Protein AF-A0A5K0W6D8-F1 (afdb_monomer_lite)

Secondary structure (DSSP, 8-state):
--TT----SEEEEEEE-TT-PPPTT-SS--SEEEEEEEPPSS-PPP--B-TTSSBP-SHHHHHHHHB---GGGGGGS--S-------------------SS-----GGGB-THHHHTTSHHHHHHHHHHHHHHHHHHHHHHHIIIIIGGG-

Sequence (151 aa):
KDPNEHIPCKRTFRVPNVDYVPEKGKKAAPKYRNIELHLLKAKIRTEMYTPSGWPSVSSDALKTFAGKISAELYDVMGDDYDFQSNNDKAGDVEQEAKSVAQVSEDESVYGSAFHAFGGGEEGKKACHAIAALCQMSSIDALISNFILPLQ

Radius of gyration: 21.56 Å; chains: 1; bounding box: 58×57×47 Å

Structure (mmCIF, N/CA/C/O backbone):
data_AF-A0A5K0W6D8-F1
#
_entry.id   AF-A0A5K0W6D8-F1
#
loop_
_atom_site.group_PDB
_atom_site.id
_atom_site.type_symbol
_atom_site.label_atom_id
_atom_site.label_alt_id
_atom_site.label_comp_id
_atom_site.label_asym_id
_atom_site.label_entity_id
_atom_site.label_seq_id
_atom_site.pdbx_PDB_ins_code
_atom_site.Cartn_x
_atom_site.Cartn_y
_atom_site.Cartn_z
_atom_site.occupancy
_atom_site.B_iso_or_equiv
_atom_site.auth_seq_id
_atom_site.auth_comp_id
_atom_site.auth_asym_id
_atom_site.auth_atom_id
_atom_site.pdbx_PDB_model_num
ATOM 1 N N . LYS A 1 1 ? 9.041 -22.121 4.854 1.00 60.19 1 LYS A N 1
ATOM 2 C CA . LYS A 1 1 ? 7.704 -21.492 4.770 1.00 60.19 1 LYS A CA 1
ATOM 3 C C . LYS A 1 1 ? 6.695 -22.591 4.494 1.00 60.19 1 LYS A C 1
ATOM 5 O O . LYS A 1 1 ? 6.987 -23.412 3.631 1.00 60.19 1 LYS A O 1
ATOM 10 N N . ASP A 1 2 ? 5.591 -22.645 5.235 1.00 70.19 2 ASP A N 1
ATOM 11 C CA . ASP A 1 2 ? 4.496 -23.562 4.917 1.00 70.19 2 ASP A CA 1
ATOM 12 C C . ASP A 1 2 ? 3.856 -23.097 3.594 1.00 70.19 2 ASP A C 1
ATOM 14 O O . ASP A 1 2 ? 3.456 -21.932 3.500 1.00 70.19 2 ASP A O 1
ATOM 18 N N . PRO A 1 3 ? 3.812 -23.933 2.542 1.00 70.94 3 PRO A N 1
ATOM 19 C CA . PRO A 1 3 ? 3.213 -23.562 1.261 1.00 70.94 3 PRO A CA 1
ATOM 20 C C . PRO A 1 3 ? 1.714 -23.235 1.356 1.00 70.94 3 PRO A C 1
ATOM 22 O O . PRO A 1 3 ? 1.182 -22.651 0.416 1.00 70.94 3 PRO A O 1
ATOM 25 N N . ASN A 1 4 ? 1.057 -23.565 2.472 1.00 73.44 4 ASN A N 1
ATOM 26 C CA . ASN A 1 4 ? -0.356 -23.273 2.715 1.00 73.44 4 ASN A CA 1
ATOM 27 C C . ASN A 1 4 ? -0.595 -21.933 3.435 1.00 73.44 4 ASN A C 1
ATOM 29 O O . ASN A 1 4 ? -1.745 -21.539 3.643 1.00 73.44 4 ASN A O 1
ATOM 33 N N . GLU A 1 5 ? 0.463 -21.225 3.846 1.00 79.31 5 GLU A N 1
ATOM 34 C CA . GLU A 1 5 ? 0.338 -19.956 4.562 1.00 79.31 5 GLU A CA 1
ATOM 35 C C . GLU A 1 5 ? 0.293 -18.771 3.579 1.00 79.31 5 GLU A C 1
ATOM 37 O O . GLU A 1 5 ? 1.270 -18.447 2.893 1.00 79.31 5 GLU A O 1
ATOM 42 N N . HIS A 1 6 ? -0.860 -18.098 3.520 1.00 75.94 6 HIS A N 1
ATOM 43 C CA . HIS A 1 6 ? -1.122 -16.977 2.614 1.00 75.94 6 HIS A CA 1
ATOM 44 C C . HIS A 1 6 ? -1.527 -15.709 3.373 1.00 75.94 6 HIS A C 1
ATOM 46 O O . HIS A 1 6 ? -2.098 -15.768 4.461 1.00 75.94 6 HIS A O 1
ATOM 52 N N . ILE A 1 7 ? -1.271 -14.542 2.770 1.00 77.94 7 ILE A N 1
ATOM 53 C CA . ILE A 1 7 ? -1.771 -13.265 3.295 1.00 77.94 7 ILE A CA 1
ATOM 54 C C . ILE A 1 7 ? -3.305 -13.277 3.184 1.00 77.94 7 ILE A C 1
ATOM 56 O O . ILE A 1 7 ? -3.820 -13.493 2.084 1.00 77.94 7 ILE A O 1
ATOM 60 N N . PRO A 1 8 ? -4.054 -13.047 4.278 1.00 84.88 8 PRO A N 1
ATOM 61 C CA . PRO A 1 8 ? -5.510 -13.047 4.225 1.00 84.88 8 PRO A CA 1
ATOM 62 C C . PRO A 1 8 ? -6.016 -11.900 3.343 1.00 84.88 8 PRO A C 1
ATOM 64 O O . PRO A 1 8 ? -5.531 -10.774 3.428 1.00 84.88 8 PRO A O 1
ATOM 67 N N . CYS A 1 9 ? -7.043 -12.160 2.529 1.00 85.00 9 CYS A N 1
ATOM 68 C CA . CYS A 1 9 ? -7.606 -11.160 1.612 1.00 85.00 9 CYS A CA 1
ATOM 69 C C . CYS A 1 9 ? -8.319 -9.999 2.321 1.00 85.00 9 CYS A C 1
ATOM 71 O O . CYS A 1 9 ? -8.648 -8.995 1.692 1.00 85.00 9 CYS A O 1
ATOM 73 N N . LYS A 1 10 ? -8.606 -10.149 3.614 1.00 92.12 10 LYS A N 1
ATOM 74 C CA . LYS A 1 10 ? -9.200 -9.116 4.450 1.00 92.12 10 LYS A CA 1
ATOM 75 C C . LYS A 1 10 ? -8.823 -9.306 5.908 1.00 92.12 10 LYS A C 1
ATOM 77 O O . LYS A 1 10 ? -8.647 -10.438 6.363 1.00 92.12 10 LYS A O 1
ATOM 82 N N . ARG A 1 11 ? -8.737 -8.205 6.649 1.00 92.25 11 ARG A N 1
ATOM 83 C CA . ARG A 1 11 ? -8.478 -8.225 8.089 1.00 92.25 11 ARG A CA 1
ATOM 84 C C . ARG A 1 11 ? -9.221 -7.098 8.790 1.00 92.25 11 ARG A C 1
ATOM 86 O O . ARG A 1 11 ? -9.163 -5.948 8.365 1.00 92.25 11 ARG A O 1
ATOM 93 N N . THR A 1 12 ? -9.901 -7.440 9.878 1.00 94.81 12 THR A N 1
ATOM 94 C CA . THR A 1 12 ? -10.632 -6.482 10.711 1.00 94.81 12 THR A CA 1
ATOM 95 C C . THR A 1 12 ? -9.759 -6.010 11.867 1.00 94.81 12 THR A C 1
ATOM 97 O O . THR A 1 12 ? -9.117 -6.818 12.539 1.00 94.81 12 THR A O 1
ATOM 100 N N . PHE A 1 13 ? -9.771 -4.706 12.122 1.00 94.06 13 PHE A N 1
ATOM 101 C CA . PHE A 1 13 ? -9.061 -4.065 13.222 1.00 94.06 13 PHE A CA 1
ATOM 102 C C . PHE A 1 13 ? -10.033 -3.246 14.058 1.00 94.06 13 PHE A C 1
ATOM 104 O O . PHE A 1 13 ? -10.877 -2.530 13.523 1.00 94.06 13 PHE A O 1
ATOM 111 N N . ARG A 1 14 ? -9.888 -3.323 15.380 1.00 95.12 14 ARG A N 1
ATOM 112 C CA . ARG A 1 14 ? -10.631 -2.484 16.318 1.00 95.12 14 ARG A CA 1
ATOM 113 C C . ARG A 1 14 ? -9.815 -1.225 16.595 1.00 95.12 14 ARG A C 1
ATOM 115 O O . ARG A 1 14 ? -8.753 -1.313 17.203 1.00 95.12 14 ARG A O 1
ATOM 122 N N . VAL A 1 15 ? -10.316 -0.071 16.168 1.00 95.06 15 VAL A N 1
ATOM 123 C CA . VAL A 1 15 ? -9.631 1.227 16.284 1.00 95.06 15 VAL A CA 1
ATOM 124 C C . VAL A 1 15 ? -10.457 2.222 17.106 1.00 95.06 15 VAL A C 1
ATOM 126 O O . VAL A 1 15 ? -11.685 2.090 17.167 1.00 95.06 15 VAL A O 1
ATOM 129 N N . PRO A 1 16 ? -9.829 3.207 17.774 1.00 95.81 16 PRO A N 1
ATOM 130 C CA . PRO A 1 16 ? -10.553 4.302 18.415 1.00 95.81 16 PRO A CA 1
ATOM 131 C C . PRO A 1 16 ? -11.434 5.056 17.413 1.00 95.81 16 PRO A C 1
ATOM 133 O O . PRO A 1 16 ? -11.037 5.292 16.273 1.00 95.81 16 PRO A O 1
ATOM 136 N N . ASN A 1 17 ? -12.635 5.438 17.836 1.00 93.75 17 ASN A N 1
ATOM 137 C CA . ASN A 1 17 ? -13.563 6.205 17.010 1.00 93.75 17 ASN A CA 1
ATOM 138 C C . ASN A 1 17 ? -13.371 7.708 17.245 1.00 93.75 17 ASN A C 1
ATOM 140 O O . ASN A 1 17 ? -14.185 8.350 17.905 1.00 93.75 17 ASN A O 1
ATOM 144 N N . VAL A 1 18 ? -12.260 8.247 16.744 1.00 92.44 18 VAL A N 1
ATOM 145 C CA . VAL A 1 18 ? -11.905 9.669 16.899 1.00 92.44 18 VAL A CA 1
ATOM 146 C C . VAL A 1 18 ? -12.873 10.605 16.168 1.00 92.44 18 VAL A C 1
ATOM 148 O O . VAL A 1 18 ? -13.137 11.701 16.646 1.00 92.44 18 VAL A O 1
ATOM 151 N N . ASP A 1 19 ? -13.472 10.131 15.074 1.00 88.00 19 ASP A N 1
ATOM 152 C CA . ASP A 1 19 ? -14.403 10.903 14.241 1.00 88.00 19 ASP A CA 1
ATOM 153 C C . ASP A 1 19 ? -15.864 10.811 14.722 1.00 88.00 19 ASP A C 1
ATOM 155 O O . ASP A 1 19 ? -16.770 11.285 14.041 1.00 88.00 19 ASP A O 1
ATOM 159 N N . TYR A 1 20 ? -16.119 10.136 15.851 1.00 88.69 20 TYR A N 1
ATOM 160 C CA . TYR A 1 20 ? -17.459 9.924 16.413 1.00 88.69 20 TYR A CA 1
ATOM 161 C C . TYR A 1 20 ? -18.489 9.413 15.388 1.00 88.69 20 TYR A C 1
A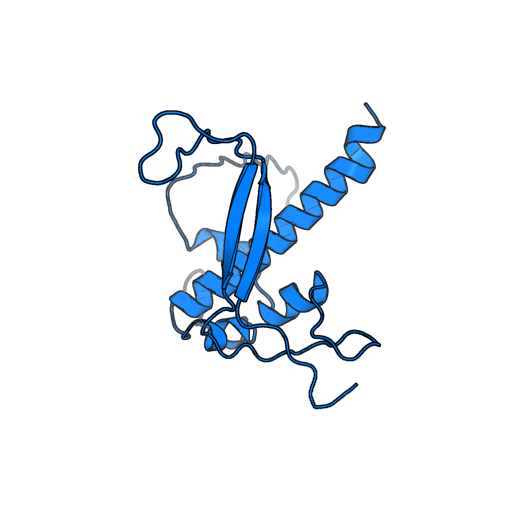TOM 163 O O . TYR A 1 20 ? -19.647 9.831 15.384 1.00 88.69 20 TYR A O 1
ATOM 171 N N . VAL A 1 21 ? -18.093 8.466 14.531 1.00 86.31 21 VAL A N 1
ATOM 172 C CA . VAL A 1 21 ? -19.001 7.893 13.526 1.00 86.31 21 VAL A CA 1
ATOM 173 C C . VAL A 1 21 ? -20.023 6.979 14.215 1.00 86.31 21 VAL A C 1
ATOM 175 O O . VAL A 1 21 ? -19.613 6.022 14.884 1.00 86.31 21 VAL A O 1
ATOM 178 N N . PRO A 1 22 ? -21.337 7.233 14.076 1.00 87.44 22 PRO A N 1
ATOM 179 C CA . PRO A 1 22 ? -22.367 6.352 14.605 1.00 87.44 22 PRO A CA 1
ATOM 180 C C . PRO A 1 22 ? -22.505 5.087 13.752 1.00 87.44 22 PRO A C 1
ATOM 182 O O . PRO A 1 22 ? -22.434 5.121 12.525 1.00 87.44 22 PRO A O 1
ATOM 185 N N . GLU A 1 23 ? -22.744 3.948 14.402 1.00 83.94 23 GLU A N 1
ATOM 186 C CA . GLU A 1 23 ? -23.089 2.716 13.689 1.00 83.94 23 GLU A CA 1
ATOM 187 C C . GLU A 1 23 ? -24.474 2.845 13.047 1.00 83.94 23 GLU A C 1
ATOM 189 O O . GLU A 1 23 ? -25.368 3.500 13.591 1.00 83.94 23 GLU A O 1
ATOM 194 N N . LYS A 1 24 ? -24.673 2.193 11.895 1.00 81.38 24 LYS A N 1
ATOM 195 C CA . LYS A 1 24 ? -25.928 2.250 11.136 1.00 81.38 24 LYS A CA 1
ATOM 196 C C . LYS A 1 24 ? -27.109 1.856 12.037 1.00 81.38 24 LYS A C 1
ATOM 198 O O . LYS A 1 24 ? -27.242 0.698 12.420 1.00 81.38 24 LYS A O 1
ATOM 203 N N . GLY A 1 25 ? -27.949 2.836 12.378 1.00 81.81 25 GLY A N 1
ATOM 204 C CA . GLY A 1 25 ? -29.120 2.666 13.247 1.00 81.81 25 GLY A CA 1
ATOM 2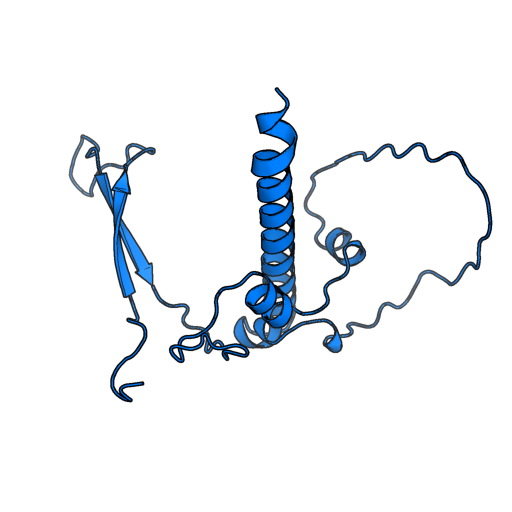05 C C . GLY A 1 25 ? -28.952 3.112 14.707 1.00 81.81 25 GLY A C 1
ATOM 206 O O . GLY A 1 25 ? -29.920 3.036 15.461 1.00 81.81 25 GLY A O 1
ATOM 207 N N . LYS A 1 26 ? -27.782 3.612 15.127 1.00 83.25 26 LYS A N 1
ATOM 208 C CA . LYS A 1 26 ? -27.557 4.153 16.481 1.00 83.25 26 LYS A CA 1
ATOM 209 C C . LYS A 1 26 ? -27.389 5.673 16.454 1.00 83.25 26 LYS A C 1
ATOM 211 O O . LYS A 1 26 ? -26.759 6.218 15.559 1.00 83.25 26 LYS A O 1
ATOM 216 N N . LYS A 1 27 ? -27.937 6.361 17.465 1.00 81.25 27 LYS A N 1
ATOM 217 C CA . LYS A 1 27 ? -27.816 7.826 17.627 1.00 81.25 27 LYS A CA 1
ATOM 218 C C . LYS A 1 27 ? -26.490 8.268 18.256 1.00 81.25 27 LYS A C 1
ATOM 220 O O . LYS A 1 27 ? -26.108 9.418 18.100 1.00 81.25 27 LYS A O 1
ATOM 225 N N . ALA A 1 28 ? -25.818 7.375 18.981 1.00 85.25 28 ALA A N 1
ATOM 226 C CA . ALA A 1 28 ? -24.564 7.658 19.670 1.00 85.25 28 ALA A CA 1
ATOM 227 C C . ALA A 1 28 ? -23.417 6.846 19.062 1.00 85.25 28 ALA A C 1
ATOM 229 O O . ALA A 1 28 ? -23.579 5.663 18.744 1.00 85.25 28 ALA A O 1
ATOM 230 N N . ALA A 1 29 ? -22.260 7.489 18.931 1.00 87.31 29 ALA A N 1
ATOM 231 C CA . ALA A 1 29 ? -21.051 6.872 18.418 1.00 87.31 29 ALA A CA 1
ATOM 232 C C . ALA A 1 29 ? -20.351 6.036 19.504 1.00 87.31 29 ALA A C 1
ATOM 234 O O . ALA A 1 29 ? -20.153 6.523 20.620 1.00 87.31 29 ALA A O 1
ATOM 235 N N . PRO A 1 30 ? -19.960 4.781 19.217 1.00 90.00 30 PRO A N 1
ATOM 236 C CA . PRO A 1 30 ? -19.187 3.983 20.162 1.00 90.00 30 PRO A CA 1
ATOM 237 C C . PRO A 1 30 ? -17.763 4.534 20.303 1.00 90.00 30 PRO A C 1
ATOM 239 O O . PRO A 1 30 ? -17.230 5.119 19.366 1.00 90.00 30 PRO A O 1
ATOM 242 N N . LYS A 1 31 ? -17.106 4.273 21.443 1.00 92.69 31 LYS A N 1
ATOM 243 C CA . LYS A 1 31 ? -15.697 4.657 21.686 1.00 92.69 31 LYS A CA 1
ATOM 244 C C . LYS A 1 31 ? -14.713 4.012 20.696 1.00 92.69 31 LYS A C 1
ATOM 246 O O . LYS A 1 31 ? -13.659 4.573 20.414 1.00 92.69 31 LYS A O 1
ATOM 251 N N . TYR A 1 32 ? -15.044 2.828 20.186 1.00 92.69 32 TYR A N 1
ATOM 252 C CA . TYR A 1 32 ? -14.243 2.087 19.213 1.00 92.69 32 TYR A CA 1
ATOM 253 C C . TYR A 1 32 ? -15.106 1.700 18.022 1.00 92.69 32 TYR A C 1
ATOM 255 O O . TYR A 1 32 ? -16.286 1.401 18.200 1.00 92.69 32 TYR A O 1
ATOM 263 N N . ARG A 1 33 ? -14.493 1.635 16.843 1.00 92.88 33 ARG A N 1
ATOM 264 C CA . ARG A 1 33 ? -15.102 1.104 15.623 1.00 92.88 33 ARG A CA 1
ATOM 265 C C . ARG A 1 33 ? -14.230 0.008 15.027 1.00 92.88 33 ARG A C 1
ATOM 267 O O . ARG A 1 33 ? -13.018 -0.017 15.240 1.00 92.88 33 ARG A O 1
ATOM 274 N N . ASN A 1 34 ? -14.850 -0.888 14.273 1.00 93.69 34 ASN A N 1
ATOM 275 C CA . ASN A 1 34 ? -14.119 -1.855 13.468 1.00 93.69 34 ASN A CA 1
ATOM 276 C C . ASN A 1 34 ? -13.865 -1.260 12.081 1.00 93.69 34 ASN A C 1
ATOM 278 O O . ASN A 1 34 ? -14.792 -0.750 11.457 1.00 93.69 34 ASN A O 1
ATOM 282 N N . ILE A 1 35 ? -12.625 -1.342 11.609 1.00 93.06 35 ILE A N 1
ATOM 283 C CA . ILE A 1 35 ? -12.259 -1.075 10.216 1.00 93.06 35 ILE A CA 1
ATOM 284 C C . ILE A 1 35 ? -11.838 -2.387 9.560 1.00 93.06 35 ILE A C 1
ATOM 286 O O . ILE A 1 35 ? -11.220 -3.237 10.202 1.00 93.06 35 ILE A O 1
ATOM 290 N N . GLU A 1 36 ? -12.186 -2.569 8.293 1.00 93.69 36 GLU A N 1
ATOM 291 C CA . GLU A 1 36 ? -11.813 -3.743 7.509 1.00 93.69 36 GLU A CA 1
ATOM 292 C C . GLU A 1 36 ? -10.852 -3.303 6.412 1.00 93.69 36 GLU A C 1
ATOM 294 O O . GLU A 1 36 ? -11.188 -2.473 5.569 1.00 93.69 36 GLU A O 1
ATOM 299 N N . LEU A 1 37 ? -9.631 -3.830 6.456 1.00 91.75 37 LEU A N 1
ATOM 300 C CA . LEU A 1 37 ? -8.661 -3.630 5.391 1.00 91.75 37 LEU A CA 1
ATOM 301 C C . LEU A 1 37 ? -8.790 -4.793 4.419 1.00 91.75 37 LEU A C 1
ATOM 303 O O . LEU A 1 37 ? -8.679 -5.954 4.818 1.00 91.75 37 LEU A O 1
ATOM 307 N N . HIS A 1 38 ? -9.018 -4.471 3.152 1.00 91.12 38 HIS A N 1
ATOM 308 C CA . HIS A 1 38 ? -9.055 -5.438 2.065 1.00 91.12 38 HIS A CA 1
ATOM 309 C C . HIS A 1 38 ? -7.715 -5.443 1.338 1.00 91.12 38 HIS A C 1
ATOM 311 O O . HIS A 1 38 ? -7.104 -4.394 1.132 1.00 91.12 38 HIS A O 1
ATOM 317 N N . LEU A 1 39 ? -7.274 -6.629 0.929 1.00 85.00 39 LEU A N 1
ATOM 318 C CA . LEU A 1 39 ? -6.131 -6.760 0.042 1.00 85.00 39 LEU A CA 1
ATOM 319 C C . LEU A 1 39 ? -6.431 -6.027 -1.270 1.00 85.00 39 LEU A C 1
ATOM 321 O O . LEU A 1 39 ? -7.547 -6.096 -1.797 1.00 85.00 39 LEU A O 1
ATOM 325 N N . LEU A 1 40 ? -5.422 -5.340 -1.802 1.00 82.81 40 LEU A N 1
ATOM 326 C CA . LEU A 1 40 ? -5.517 -4.709 -3.110 1.00 82.81 40 LEU A CA 1
ATOM 327 C C . LEU A 1 40 ? -5.870 -5.775 -4.153 1.00 82.81 40 LEU A C 1
ATOM 329 O O . LEU A 1 40 ? -5.281 -6.853 -4.185 1.00 82.81 40 LEU A O 1
ATOM 333 N N . LYS A 1 41 ? -6.834 -5.470 -5.028 1.00 73.56 41 LYS A N 1
ATOM 334 C CA . LYS A 1 41 ? -7.201 -6.367 -6.140 1.00 73.56 41 LYS A CA 1
ATOM 335 C C . LYS A 1 41 ? -6.092 -6.473 -7.198 1.00 73.56 41 LYS A C 1
ATOM 337 O O . LYS A 1 41 ? -6.164 -7.327 -8.076 1.00 73.56 41 LYS A O 1
ATOM 342 N N . ALA A 1 42 ? -5.085 -5.605 -7.114 1.00 74.62 42 ALA A N 1
ATOM 343 C CA . ALA A 1 42 ? -3.903 -5.612 -7.955 1.00 74.62 42 ALA A CA 1
ATOM 344 C C . ALA A 1 42 ? -3.010 -6.826 -7.659 1.00 74.62 42 ALA A C 1
ATOM 346 O O . ALA A 1 42 ? -2.718 -7.145 -6.504 1.00 74.62 42 ALA A O 1
ATOM 347 N N . LYS A 1 43 ? -2.514 -7.478 -8.716 1.00 79.06 43 LYS A N 1
ATOM 348 C CA . LYS A 1 43 ? -1.454 -8.486 -8.596 1.00 79.06 43 LYS A CA 1
ATOM 349 C C . LYS A 1 43 ? -0.120 -7.770 -8.400 1.00 79.06 43 LYS A C 1
ATOM 351 O O . LYS A 1 43 ? 0.562 -7.446 -9.365 1.00 79.06 43 LYS A O 1
ATOM 356 N N . ILE A 1 44 ? 0.234 -7.518 -7.145 1.00 85.56 44 ILE A N 1
ATOM 357 C CA . ILE A 1 44 ? 1.504 -6.883 -6.788 1.00 85.56 44 ILE A CA 1
ATOM 358 C C . ILE A 1 44 ? 2.591 -7.955 -6.735 1.00 85.56 44 ILE A C 1
ATOM 360 O O . ILE A 1 44 ? 2.511 -8.898 -5.943 1.00 85.56 44 ILE A O 1
ATOM 364 N N . ARG A 1 45 ? 3.611 -7.822 -7.587 1.00 83.44 45 ARG A N 1
ATOM 365 C CA . ARG A 1 45 ? 4.792 -8.684 -7.535 1.00 83.44 45 ARG A CA 1
ATOM 366 C C . ARG A 1 45 ? 5.679 -8.235 -6.380 1.00 83.44 45 ARG A C 1
ATOM 368 O O . ARG A 1 45 ? 5.999 -7.062 -6.251 1.00 83.44 45 ARG A O 1
ATOM 375 N N . THR A 1 46 ? 6.087 -9.181 -5.547 1.00 86.56 46 THR A N 1
ATOM 376 C CA . THR A 1 46 ? 7.051 -8.926 -4.478 1.00 86.56 46 THR A CA 1
ATOM 377 C C . THR A 1 46 ? 8.472 -9.031 -5.021 1.00 86.56 46 THR A C 1
ATOM 379 O O . THR A 1 46 ? 8.830 -10.046 -5.616 1.00 86.56 46 THR A O 1
ATOM 382 N N . GLU A 1 47 ? 9.280 -8.002 -4.789 1.00 86.69 47 GLU A N 1
ATOM 383 C CA . GLU A 1 47 ? 10.684 -7.959 -5.222 1.00 86.69 47 GLU A CA 1
ATOM 384 C C . GLU A 1 47 ? 11.655 -8.339 -4.103 1.00 86.69 47 GLU A C 1
ATOM 386 O O . GLU A 1 47 ? 12.697 -8.937 -4.358 1.00 86.69 47 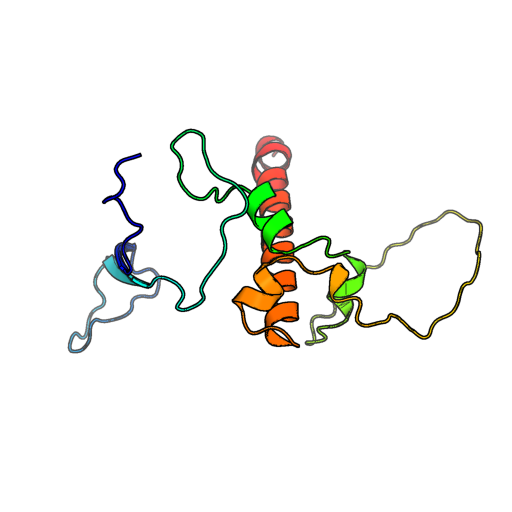GLU A O 1
ATOM 391 N N . MET A 1 48 ? 11.294 -8.039 -2.855 1.00 91.69 48 MET A N 1
ATOM 392 C CA . MET A 1 48 ? 12.118 -8.320 -1.686 1.00 91.69 48 MET A CA 1
ATOM 393 C C . MET A 1 48 ? 11.344 -9.105 -0.639 1.00 91.69 48 MET A C 1
ATOM 395 O O . MET A 1 48 ? 10.174 -8.830 -0.368 1.00 91.69 48 MET A O 1
ATOM 399 N N . TYR A 1 49 ? 12.023 -10.069 -0.025 1.00 91.69 49 TYR A N 1
ATOM 400 C CA . TYR A 1 49 ? 11.470 -10.929 1.011 1.00 91.69 49 TYR A CA 1
ATOM 401 C C . TYR A 1 49 ? 12.266 -10.776 2.304 1.00 91.69 49 TYR A C 1
ATOM 403 O O . TYR A 1 49 ? 13.478 -10.574 2.289 1.00 91.69 49 TYR A O 1
ATOM 411 N N . THR A 1 50 ? 11.579 -10.891 3.433 1.00 92.12 50 THR A N 1
ATOM 412 C CA . THR A 1 50 ? 12.209 -11.006 4.749 1.00 92.12 50 THR A CA 1
ATOM 413 C C . THR A 1 50 ? 12.901 -12.372 4.897 1.00 92.12 50 THR A C 1
ATOM 415 O O . THR A 1 50 ? 12.567 -13.305 4.161 1.00 92.12 50 THR A O 1
ATOM 418 N N . PRO A 1 51 ? 13.794 -12.569 5.891 1.00 90.25 51 PRO A N 1
ATOM 419 C CA . PRO A 1 51 ? 14.391 -13.884 6.173 1.00 90.25 51 PRO A CA 1
ATOM 420 C C . PRO A 1 51 ? 13.363 -14.999 6.432 1.00 90.25 51 PRO A C 1
ATOM 422 O O . PRO A 1 51 ? 13.619 -16.167 6.161 1.00 90.25 51 PRO A O 1
ATOM 425 N N . SER A 1 52 ? 12.171 -14.640 6.920 1.00 87.62 52 SER A N 1
ATOM 426 C CA . SER A 1 52 ? 11.042 -15.559 7.111 1.00 87.62 52 SER A CA 1
ATOM 427 C C . SER A 1 52 ? 10.279 -15.897 5.818 1.00 87.62 52 SER A C 1
ATOM 429 O O . SER A 1 52 ? 9.373 -16.731 5.841 1.00 87.62 52 SER A O 1
ATOM 431 N N . GLY A 1 53 ? 10.633 -15.289 4.681 1.00 86.50 53 GLY A N 1
ATOM 432 C CA . GLY A 1 53 ? 10.018 -15.535 3.373 1.00 86.50 53 GLY A CA 1
ATOM 433 C C . GLY A 1 53 ? 8.693 -14.798 3.144 1.00 86.50 53 GLY A C 1
ATOM 434 O O . GLY A 1 53 ? 7.898 -15.198 2.282 1.00 86.50 53 GLY A O 1
ATOM 435 N N . TRP A 1 54 ? 8.420 -13.744 3.915 1.00 87.25 54 TRP A N 1
ATOM 436 C CA . TRP A 1 54 ? 7.278 -12.854 3.695 1.00 87.25 54 TRP A CA 1
ATOM 437 C C . TRP A 1 54 ? 7.673 -11.667 2.820 1.00 87.25 54 TRP A C 1
ATOM 439 O O . TRP A 1 54 ? 8.831 -11.256 2.869 1.00 87.25 54 TRP A O 1
ATOM 449 N N . PRO A 1 55 ? 6.749 -11.104 2.022 1.00 89.06 55 PRO A N 1
ATOM 450 C CA . PRO A 1 55 ? 7.008 -9.861 1.313 1.00 89.06 55 PRO A CA 1
ATOM 451 C C . PRO A 1 55 ? 7.496 -8.771 2.261 1.00 89.06 55 PRO A C 1
ATOM 453 O O . PRO A 1 55 ? 6.861 -8.499 3.281 1.00 89.06 55 PRO A O 1
ATOM 456 N N . SER A 1 56 ? 8.638 -8.176 1.934 1.00 91.69 56 SER A N 1
ATOM 457 C CA . SER A 1 56 ? 9.181 -7.065 2.703 1.00 91.69 56 SER A CA 1
ATOM 458 C C . SER A 1 56 ? 8.352 -5.807 2.462 1.00 91.69 56 SER A C 1
ATOM 460 O O . SER A 1 56 ? 7.965 -5.512 1.333 1.00 91.69 56 SER A O 1
ATOM 462 N N . VAL A 1 57 ? 8.128 -5.049 3.533 1.00 90.00 57 VAL A N 1
ATOM 463 C CA . VAL A 1 57 ? 7.485 -3.724 3.522 1.00 90.00 57 VAL A CA 1
ATOM 464 C C . VAL A 1 57 ? 8.447 -2.634 4.009 1.00 90.00 57 VAL A C 1
ATOM 466 O O . VAL A 1 57 ? 8.023 -1.596 4.510 1.00 90.00 57 VAL A O 1
ATOM 469 N N . SER A 1 58 ? 9.760 -2.882 3.919 1.00 91.44 58 SER A N 1
ATOM 470 C CA . SER A 1 58 ? 10.782 -1.896 4.282 1.00 91.44 58 SER A CA 1
ATOM 471 C C . SER A 1 58 ? 10.749 -0.678 3.353 1.00 91.44 58 SER A C 1
ATOM 473 O O . SER A 1 58 ? 10.275 -0.763 2.220 1.00 91.44 58 SER A O 1
ATOM 475 N N . SER A 1 59 ? 11.307 0.451 3.809 1.00 89.25 59 SER A N 1
ATOM 476 C CA . SER A 1 59 ? 11.444 1.658 2.974 1.00 89.25 59 SER A CA 1
ATOM 477 C C . SER A 1 59 ? 12.137 1.342 1.645 1.00 89.25 59 SER A C 1
ATOM 479 O O . SER A 1 59 ? 11.673 1.765 0.592 1.00 89.25 59 SER A O 1
ATOM 481 N N . ASP A 1 60 ? 13.175 0.504 1.666 1.00 90.81 60 ASP A N 1
ATOM 482 C CA . ASP A 1 60 ? 13.877 0.086 0.450 1.00 90.81 60 ASP A CA 1
ATOM 483 C C . ASP A 1 60 ? 13.002 -0.779 -0.469 1.00 90.81 60 ASP A C 1
ATOM 485 O O . ASP A 1 60 ? 13.083 -0.651 -1.690 1.00 90.81 60 ASP A O 1
ATOM 489 N N . ALA A 1 61 ? 12.123 -1.621 0.090 1.00 93.38 61 ALA A N 1
ATOM 490 C CA . ALA A 1 61 ? 11.159 -2.401 -0.694 1.00 93.38 61 ALA A CA 1
ATOM 491 C C . ALA A 1 61 ? 10.162 -1.498 -1.405 1.00 93.38 61 ALA A C 1
ATOM 493 O O . ALA A 1 61 ? 9.917 -1.680 -2.594 1.00 93.38 61 ALA A O 1
ATOM 494 N N . LEU A 1 62 ? 9.651 -0.488 -0.705 1.00 92.19 62 LEU A N 1
ATOM 495 C CA . LEU A 1 62 ? 8.716 0.476 -1.273 1.00 92.19 62 LEU A CA 1
ATOM 496 C C . LEU A 1 62 ? 9.382 1.388 -2.313 1.00 92.19 62 LEU A C 1
ATOM 498 O O . LEU A 1 62 ? 8.793 1.627 -3.363 1.00 92.19 62 LEU A O 1
ATOM 502 N N . LYS A 1 63 ? 10.622 1.835 -2.078 1.00 91.31 63 LYS A N 1
ATOM 503 C CA . LYS A 1 63 ? 11.401 2.617 -3.055 1.00 91.31 63 LYS A CA 1
ATOM 504 C C . LYS A 1 63 ? 11.684 1.820 -4.325 1.00 91.31 63 LYS A C 1
ATOM 506 O O . LYS A 1 63 ? 11.505 2.343 -5.419 1.00 91.31 63 LYS A O 1
ATOM 511 N N . THR A 1 64 ? 12.080 0.554 -4.193 1.00 92.56 64 THR A N 1
ATOM 512 C CA . THR A 1 64 ? 12.323 -0.314 -5.361 1.00 92.56 64 THR A CA 1
ATOM 513 C C . THR A 1 64 ? 11.021 -0.557 -6.130 1.00 92.56 64 THR A C 1
ATOM 515 O O . THR A 1 64 ? 10.988 -0.404 -7.348 1.00 92.56 64 THR A O 1
ATOM 518 N N . PHE A 1 65 ? 9.922 -0.797 -5.406 1.00 92.56 65 PHE A N 1
ATOM 519 C CA . PHE A 1 65 ? 8.589 -0.957 -5.984 1.00 92.56 65 PHE A CA 1
ATOM 520 C C . PHE A 1 65 ? 8.117 0.292 -6.752 1.00 92.56 65 PHE A C 1
ATOM 522 O O . PHE A 1 65 ? 7.525 0.162 -7.824 1.00 92.56 65 PHE A O 1
ATOM 529 N N . ALA A 1 66 ? 8.400 1.495 -6.242 1.00 92.06 66 ALA A N 1
ATOM 530 C CA . ALA A 1 66 ? 8.050 2.766 -6.881 1.00 92.06 66 ALA A CA 1
ATOM 531 C C . ALA A 1 66 ? 8.946 3.118 -8.081 1.00 92.06 66 ALA A C 1
ATOM 533 O O . ALA A 1 66 ? 8.452 3.672 -9.065 1.00 92.06 66 ALA A O 1
ATOM 534 N N . GLY A 1 67 ? 10.233 2.772 -8.023 1.00 90.81 67 GLY A N 1
ATOM 535 C CA . GLY A 1 67 ? 11.239 3.136 -9.021 1.00 90.81 67 GLY A CA 1
ATOM 536 C C . GLY A 1 67 ? 12.089 4.343 -8.616 1.00 90.81 67 GLY A C 1
ATOM 537 O O . GLY A 1 67 ? 12.023 4.844 -7.492 1.00 90.81 67 GLY A O 1
ATOM 538 N N . LYS A 1 68 ? 12.928 4.815 -9.541 1.00 87.25 68 LYS A N 1
ATOM 539 C CA . LYS A 1 68 ? 13.905 5.893 -9.304 1.00 87.25 68 LYS A CA 1
ATOM 540 C C . LYS A 1 68 ? 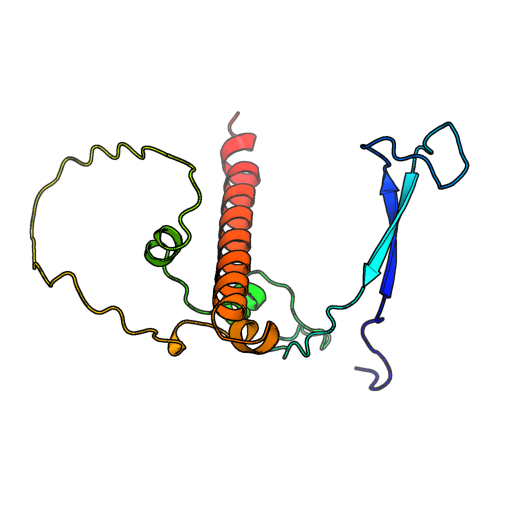13.315 7.266 -9.620 1.00 87.25 68 LYS A C 1
ATOM 542 O O . LYS A 1 68 ? 13.776 7.955 -10.519 1.00 87.25 68 LYS A O 1
ATOM 547 N N . ILE A 1 69 ? 12.294 7.663 -8.877 1.00 83.44 69 ILE A N 1
ATOM 548 C CA . ILE A 1 69 ? 11.578 8.918 -9.124 1.00 83.44 69 ILE A CA 1
ATOM 549 C C . ILE A 1 69 ? 12.389 10.102 -8.579 1.00 83.44 69 ILE A C 1
ATOM 551 O O . ILE A 1 69 ? 12.585 10.214 -7.366 1.00 83.44 69 ILE A O 1
ATOM 555 N N . SER A 1 70 ? 12.871 10.976 -9.466 1.00 70.44 70 SER A N 1
ATOM 556 C CA . SER A 1 70 ? 13.559 12.219 -9.087 1.00 70.44 70 SER A CA 1
ATOM 557 C C . SER A 1 70 ? 12.590 13.256 -8.511 1.00 70.44 70 SER A C 1
ATOM 559 O O . SER A 1 70 ? 11.436 13.334 -8.926 1.00 70.44 70 SER A O 1
ATOM 561 N N . ALA A 1 71 ? 13.085 14.091 -7.588 1.00 59.97 71 ALA A N 1
ATOM 562 C CA . ALA A 1 71 ? 12.328 15.182 -6.959 1.00 59.97 71 ALA A CA 1
ATOM 563 C C . ALA A 1 71 ? 11.775 16.203 -7.980 1.00 59.97 71 ALA A C 1
ATOM 565 O O . ALA A 1 71 ? 10.696 16.748 -7.794 1.00 59.97 71 ALA A O 1
ATOM 566 N N . GLU A 1 72 ? 12.474 16.387 -9.099 1.00 54.78 72 GLU A N 1
ATOM 567 C CA . GLU A 1 72 ? 12.100 17.294 -10.196 1.00 54.78 72 GLU A CA 1
ATOM 568 C C . GLU A 1 72 ? 10.842 16.842 -10.967 1.00 54.78 72 GLU A C 1
ATOM 570 O O . GLU A 1 72 ? 10.257 17.619 -11.712 1.00 54.78 72 GLU A O 1
ATOM 575 N N . LEU A 1 73 ? 10.400 15.590 -10.792 1.00 54.56 73 LEU A N 1
ATOM 576 C CA . LEU A 1 73 ? 9.215 15.040 -11.462 1.00 54.56 73 LEU A CA 1
ATOM 577 C C . LEU A 1 73 ? 7.922 15.232 -10.640 1.00 54.56 73 LEU A C 1
ATOM 579 O O . LEU A 1 73 ? 6.839 14.907 -11.126 1.00 54.56 73 LEU A O 1
ATOM 583 N N . TYR A 1 74 ? 8.020 15.756 -9.411 1.00 55.69 74 TYR A N 1
ATOM 584 C CA . TYR A 1 74 ? 6.860 16.050 -8.560 1.00 55.69 74 TYR A CA 1
ATOM 585 C C . TYR A 1 74 ? 6.140 17.349 -8.952 1.00 55.69 74 TYR A C 1
ATOM 587 O O . TYR A 1 74 ? 4.946 17.463 -8.690 1.00 55.69 74 TYR A O 1
ATOM 595 N N . ASP A 1 75 ? 6.811 18.267 -9.657 1.00 52.31 75 ASP A N 1
ATOM 596 C CA . ASP A 1 75 ? 6.234 19.543 -10.122 1.00 52.31 75 ASP A CA 1
ATOM 597 C C . ASP A 1 75 ? 5.199 19.381 -11.257 1.00 52.31 75 ASP A C 1
ATOM 599 O O . ASP A 1 75 ? 4.525 20.336 -11.637 1.00 52.31 75 ASP A O 1
ATOM 603 N N . VAL A 1 76 ? 5.050 18.175 -11.822 1.00 50.66 76 VAL A N 1
ATOM 604 C CA . VAL A 1 76 ? 4.187 17.919 -12.992 1.00 50.66 76 VAL A CA 1
ATOM 605 C C . VAL A 1 76 ? 2.741 17.567 -12.615 1.00 50.66 76 VAL A C 1
ATOM 607 O O . VAL A 1 76 ? 1.846 17.729 -13.444 1.00 50.66 76 VAL A O 1
ATOM 610 N N . MET A 1 77 ? 2.463 17.144 -11.376 1.00 53.00 77 MET A N 1
ATOM 611 C CA . MET A 1 77 ? 1.080 17.024 -10.887 1.00 53.00 77 MET A CA 1
ATOM 612 C C . MET A 1 77 ? 0.658 18.326 -10.214 1.00 53.00 77 MET A C 1
ATOM 614 O O . MET A 1 77 ? 0.547 18.419 -8.995 1.00 53.00 77 MET A O 1
ATOM 618 N N . GLY A 1 78 ? 0.467 19.349 -11.046 1.00 50.91 78 GLY A N 1
ATOM 619 C CA . GLY A 1 78 ? -0.108 20.614 -10.629 1.00 50.91 78 GLY A CA 1
ATOM 620 C C . GLY A 1 78 ? -1.536 20.426 -10.133 1.00 50.91 78 GLY A C 1
ATOM 621 O O . GLY A 1 78 ? -2.435 20.270 -10.945 1.00 50.91 78 GLY A O 1
ATOM 622 N N . ASP A 1 79 ? -1.703 20.508 -8.818 1.00 42.94 79 ASP A N 1
ATOM 623 C CA . ASP A 1 79 ? -2.911 20.978 -8.148 1.00 42.94 79 ASP A CA 1
ATOM 624 C C . ASP A 1 79 ? -2.450 21.957 -7.050 1.00 42.94 79 ASP A C 1
ATOM 626 O O . ASP A 1 79 ? -2.009 21.550 -5.984 1.00 42.94 79 ASP A O 1
ATOM 630 N N . ASP A 1 80 ? -2.449 23.248 -7.388 1.00 46.50 80 ASP A N 1
ATOM 631 C CA . ASP A 1 80 ? -2.651 24.437 -6.539 1.00 46.50 80 ASP A CA 1
ATOM 632 C C . ASP A 1 80 ? -2.261 24.380 -5.037 1.00 46.50 80 ASP A C 1
ATOM 634 O O . ASP A 1 80 ? -3.087 24.623 -4.155 1.00 46.50 80 ASP A O 1
ATOM 638 N N . TYR A 1 81 ? -0.985 24.138 -4.720 1.00 44.88 81 TYR A N 1
ATOM 639 C CA . TYR A 1 81 ? -0.408 24.518 -3.422 1.00 44.88 81 TYR A CA 1
ATOM 640 C C . TYR A 1 81 ? 0.879 25.319 -3.658 1.00 44.88 81 TYR A C 1
ATOM 642 O O . TYR A 1 81 ? 1.961 24.758 -3.825 1.00 44.88 81 TYR A O 1
ATOM 650 N N . ASP A 1 82 ? 0.754 26.647 -3.698 1.00 37.62 82 ASP A N 1
ATOM 651 C CA . ASP A 1 82 ? 1.873 27.587 -3.815 1.00 37.62 82 ASP A CA 1
ATOM 652 C C . ASP A 1 82 ? 2.726 27.565 -2.534 1.00 37.62 82 ASP A C 1
ATOM 654 O O . ASP A 1 82 ? 2.472 28.290 -1.569 1.00 37.62 82 ASP A O 1
ATOM 658 N N . PHE A 1 83 ? 3.734 26.693 -2.489 1.00 39.19 83 PHE A N 1
ATOM 659 C CA . PHE A 1 83 ? 4.846 26.846 -1.559 1.00 39.19 83 PHE A CA 1
ATOM 660 C C . PHE A 1 83 ? 5.941 27.635 -2.273 1.00 39.19 83 PHE A C 1
ATOM 662 O O . PHE A 1 83 ? 6.827 27.061 -2.908 1.00 39.19 83 PHE A O 1
ATOM 669 N N . GLN A 1 84 ? 5.886 28.965 -2.162 1.00 39.78 84 GLN A N 1
ATOM 670 C CA . GLN A 1 84 ? 7.008 29.837 -2.500 1.00 39.78 84 GLN A CA 1
ATOM 671 C C . GLN A 1 84 ? 8.226 29.453 -1.652 1.00 39.78 84 GLN A C 1
ATOM 673 O O . GLN A 1 84 ? 8.453 29.962 -0.553 1.00 39.78 84 GLN A O 1
ATOM 678 N N . SER A 1 85 ? 9.046 28.551 -2.183 1.00 40.84 85 SER A N 1
ATOM 679 C CA . SER A 1 85 ? 10.398 28.328 -1.700 1.00 40.84 85 SER A CA 1
ATOM 680 C C . SER A 1 85 ? 11.275 29.469 -2.214 1.00 40.84 85 SER A C 1
ATOM 682 O O . SER A 1 85 ? 11.973 29.326 -3.218 1.00 40.84 85 SER A O 1
ATOM 684 N N . ASN A 1 86 ? 11.261 30.601 -1.506 1.00 37.69 86 ASN A N 1
ATOM 685 C CA . ASN A 1 86 ? 12.322 31.600 -1.606 1.00 37.69 86 ASN A CA 1
ATOM 686 C C . ASN A 1 86 ? 13.623 30.957 -1.119 1.00 37.69 86 ASN A C 1
ATOM 688 O O . ASN A 1 86 ? 13.925 30.952 0.073 1.00 37.69 86 ASN A O 1
ATOM 692 N N . ASN A 1 87 ? 14.374 30.367 -2.043 1.00 41.72 87 ASN A N 1
ATOM 693 C CA . ASN A 1 87 ? 15.734 29.940 -1.778 1.00 41.72 87 ASN A CA 1
ATOM 694 C C . ASN A 1 87 ? 16.669 31.024 -2.315 1.00 41.72 87 ASN A C 1
ATOM 696 O O . ASN A 1 87 ? 17.118 30.968 -3.459 1.00 41.72 87 ASN A O 1
ATOM 700 N N . ASP A 1 88 ? 16.937 32.023 -1.476 1.00 35.62 88 ASP A N 1
ATOM 701 C CA . ASP A 1 88 ? 18.085 32.906 -1.647 1.00 35.62 88 ASP A CA 1
ATOM 702 C C . ASP A 1 88 ? 19.359 32.055 -1.527 1.00 35.62 88 ASP A C 1
ATOM 704 O O . ASP A 1 88 ? 19.875 31.814 -0.433 1.00 35.62 88 ASP A O 1
ATOM 708 N N . LYS A 1 89 ? 19.883 31.573 -2.658 1.00 38.84 89 LYS A N 1
ATOM 709 C CA . LYS A 1 89 ? 21.256 31.066 -2.736 1.00 38.84 89 LYS A CA 1
ATOM 710 C C . LYS A 1 89 ? 22.143 32.090 -3.426 1.00 38.84 89 LYS A C 1
ATOM 712 O O . LYS A 1 89 ? 22.146 32.221 -4.645 1.00 38.84 89 LYS A O 1
ATOM 717 N N . ALA A 1 90 ? 22.944 32.772 -2.614 1.00 34.91 90 ALA A N 1
ATOM 718 C CA . ALA A 1 90 ? 24.174 33.397 -3.066 1.00 34.91 90 ALA A CA 1
ATOM 719 C C . ALA A 1 90 ? 25.189 32.305 -3.460 1.00 34.91 90 ALA A C 1
ATOM 721 O O . ALA A 1 90 ? 25.479 31.421 -2.651 1.00 34.91 90 ALA A O 1
ATOM 722 N N . GLY A 1 91 ? 25.731 32.395 -4.681 1.00 29.31 91 GLY A N 1
ATOM 723 C CA . GLY A 1 91 ? 26.926 31.659 -5.119 1.00 29.31 91 GLY A CA 1
ATOM 724 C C . GLY A 1 91 ? 26.851 31.007 -6.509 1.00 29.31 91 GLY A C 1
ATOM 725 O O . GLY A 1 91 ? 26.734 29.790 -6.585 1.00 29.31 91 GLY A O 1
ATOM 726 N N . ASP A 1 92 ? 26.882 31.830 -7.570 1.00 28.69 92 ASP A N 1
ATOM 727 C CA . ASP A 1 92 ? 27.765 31.775 -8.772 1.00 28.69 92 ASP A CA 1
ATOM 728 C C . ASP A 1 92 ? 28.700 30.537 -8.892 1.00 28.69 92 ASP A C 1
ATOM 730 O O . ASP A 1 92 ? 29.335 30.186 -7.901 1.00 28.69 92 ASP A O 1
ATOM 734 N N . VAL A 1 93 ? 28.980 29.836 -10.007 1.00 33.91 93 VAL A N 1
ATOM 735 C CA . VAL A 1 93 ? 28.816 29.879 -11.491 1.00 33.91 93 VAL A CA 1
ATOM 736 C C . VAL A 1 93 ? 29.100 28.389 -11.900 1.00 33.91 93 VAL A C 1
ATOM 738 O O . VAL A 1 93 ? 29.866 27.731 -11.201 1.00 33.91 93 VAL A O 1
ATOM 741 N N . GLU A 1 94 ? 28.530 27.682 -12.883 1.00 28.19 94 GLU A N 1
ATOM 742 C CA . GLU A 1 94 ? 28.513 27.897 -14.334 1.00 28.19 94 GLU A CA 1
ATOM 743 C C . GLU A 1 94 ? 27.393 27.084 -15.001 1.00 28.19 94 GLU A C 1
ATOM 745 O O . GLU A 1 94 ? 27.189 25.896 -14.748 1.00 28.19 94 GLU A O 1
ATOM 750 N N . GLN A 1 95 ? 26.671 27.783 -15.876 1.00 32.44 95 GLN A N 1
ATOM 751 C CA . GLN A 1 95 ? 25.694 27.268 -16.821 1.00 32.44 95 GLN A CA 1
ATOM 752 C C . GLN A 1 95 ? 26.387 26.438 -17.908 1.00 32.44 95 GLN A C 1
ATOM 754 O O . GLN A 1 95 ? 27.115 26.988 -18.728 1.00 32.44 95 GLN A O 1
ATOM 759 N N . GLU A 1 96 ? 26.008 25.169 -18.040 1.00 30.31 96 GLU A N 1
ATOM 760 C CA . GLU A 1 96 ? 25.773 24.618 -19.373 1.00 30.31 96 GLU A CA 1
ATOM 761 C C . GLU A 1 96 ? 24.265 24.505 -19.580 1.00 30.31 96 GLU A C 1
ATOM 763 O O . GLU A 1 96 ? 23.580 23.609 -19.087 1.00 30.31 96 GLU A O 1
ATOM 768 N N . ALA A 1 97 ? 23.739 25.496 -20.295 1.00 42.56 97 ALA A N 1
ATOM 769 C CA . ALA A 1 97 ? 22.382 25.519 -20.791 1.00 42.56 97 ALA A CA 1
ATOM 770 C C . ALA A 1 97 ? 22.170 24.351 -21.765 1.00 42.56 97 ALA A C 1
ATOM 772 O O . ALA A 1 97 ? 22.640 24.378 -22.903 1.00 42.56 97 ALA A O 1
ATOM 773 N N . LYS A 1 98 ? 21.401 23.348 -21.337 1.00 35.22 98 LYS A N 1
ATOM 774 C CA . LYS A 1 98 ? 20.781 22.378 -22.240 1.00 35.22 98 LYS A CA 1
ATOM 775 C C . LYS A 1 98 ? 19.269 22.388 -22.017 1.00 35.22 98 LYS A C 1
ATOM 777 O O . LYS A 1 98 ? 18.754 21.711 -21.139 1.00 35.22 98 LYS A O 1
ATOM 782 N N . SER A 1 99 ? 18.621 23.273 -22.784 1.00 32.31 99 SER A N 1
ATOM 783 C CA . SER A 1 99 ? 17.277 23.145 -23.385 1.00 32.31 99 SER A CA 1
ATOM 784 C C . SER A 1 99 ? 16.346 22.131 -22.700 1.00 32.31 99 SER A C 1
ATOM 786 O O . SER A 1 99 ? 16.533 20.928 -22.847 1.00 32.31 99 SER A O 1
ATOM 788 N N . VAL A 1 100 ? 15.360 22.550 -21.904 1.00 47.28 100 VAL A N 1
ATOM 789 C CA . VAL A 1 100 ? 14.016 22.974 -22.362 1.00 47.28 100 VAL A CA 1
ATOM 790 C C . VAL A 1 100 ? 13.580 22.260 -23.649 1.00 47.28 100 VAL A C 1
ATOM 792 O O . VAL A 1 100 ? 14.104 22.546 -24.722 1.00 47.28 100 VAL A O 1
ATOM 795 N N . ALA A 1 101 ? 12.552 21.419 -23.502 1.00 36.66 101 ALA A N 1
ATOM 796 C CA . ALA A 1 101 ? 11.881 20.567 -24.490 1.00 36.66 101 ALA A CA 1
ATOM 797 C C . ALA A 1 101 ? 12.468 19.150 -24.658 1.00 36.66 101 ALA A C 1
ATOM 799 O O . ALA A 1 101 ? 13.598 18.972 -25.092 1.00 36.66 101 ALA A O 1
ATOM 800 N N . GLN A 1 102 ? 11.595 18.164 -24.398 1.00 36.53 102 GLN A N 1
ATOM 801 C CA . GLN A 1 102 ? 11.761 16.705 -24.500 1.00 36.53 102 GLN A CA 1
ATOM 802 C C . GLN A 1 102 ? 12.305 15.995 -23.249 1.00 36.53 102 GLN A C 1
ATOM 804 O O . GLN A 1 102 ? 13.415 15.479 -23.247 1.00 36.53 102 GLN A O 1
ATOM 809 N N . VAL A 1 103 ? 11.474 15.857 -22.212 1.00 42.50 103 VAL A N 1
ATOM 810 C CA . VAL A 1 103 ? 11.537 14.634 -21.397 1.00 42.50 103 VAL A CA 1
ATOM 811 C C . VAL A 1 103 ? 10.612 13.624 -22.056 1.00 42.50 103 VAL A C 1
ATOM 813 O O . VAL A 1 103 ? 9.389 13.751 -22.015 1.00 42.50 103 VAL A O 1
ATOM 816 N N . SER A 1 104 ? 11.219 12.673 -22.761 1.00 40.16 104 SER A N 1
ATOM 817 C CA . SER A 1 104 ? 10.589 11.406 -23.103 1.00 40.16 104 SER A CA 1
ATOM 818 C C . SER A 1 104 ? 9.883 10.861 -21.870 1.00 40.16 104 SER A C 1
ATOM 820 O O . SER A 1 104 ? 10.385 10.951 -20.750 1.00 40.16 104 SER A O 1
ATOM 822 N N . GLU A 1 105 ? 8.701 10.299 -22.083 1.00 53.75 105 GLU A N 1
ATOM 823 C CA . GLU A 1 105 ? 8.025 9.433 -21.130 1.00 53.75 105 GLU A CA 1
ATOM 824 C C . GLU A 1 105 ? 8.892 8.194 -20.887 1.00 53.75 105 GLU A C 1
ATOM 826 O O . GLU A 1 105 ? 8.615 7.111 -21.396 1.00 53.75 105 GLU A O 1
ATOM 831 N N . ASP A 1 106 ? 9.991 8.348 -20.159 1.00 62.66 106 ASP A N 1
ATOM 832 C CA . ASP A 1 106 ? 10.862 7.241 -19.821 1.00 62.66 106 ASP A CA 1
ATOM 833 C C . ASP A 1 106 ? 10.165 6.429 -18.732 1.00 62.66 106 ASP A C 1
ATOM 835 O O . ASP A 1 106 ? 10.417 6.563 -17.535 1.00 62.66 106 ASP A O 1
ATOM 839 N N . GLU A 1 107 ? 9.253 5.556 -19.174 1.00 68.50 107 GLU A N 1
ATOM 840 C CA . GLU A 1 107 ? 8.599 4.542 -18.344 1.00 68.50 107 GLU A CA 1
ATOM 841 C C . GLU A 1 107 ? 9.629 3.717 -17.550 1.00 68.50 107 GLU A C 1
ATOM 843 O O . GLU A 1 107 ? 9.320 3.185 -16.488 1.00 68.50 107 GLU A O 1
ATOM 848 N N . SER A 1 108 ? 10.876 3.684 -18.035 1.00 78.38 108 SER A N 1
ATOM 849 C CA . SER A 1 108 ? 12.045 3.064 -17.407 1.00 78.38 108 SER A CA 1
ATOM 850 C C . SER A 1 108 ? 12.374 3.587 -16.004 1.00 78.38 108 SER A C 1
ATOM 852 O O . SER A 1 108 ? 13.045 2.889 -15.239 1.00 78.38 108 SER A O 1
ATOM 854 N N . VAL A 1 109 ? 11.913 4.788 -15.646 1.00 86.56 109 VAL A N 1
ATOM 855 C CA . VAL A 1 109 ? 12.128 5.379 -14.318 1.00 86.56 109 VAL A CA 1
ATOM 856 C C . VAL A 1 109 ? 11.214 4.739 -13.267 1.00 86.56 109 VAL A C 1
ATOM 858 O O . VAL A 1 109 ? 11.576 4.666 -12.086 1.00 86.56 109 VAL A O 1
ATOM 861 N N . TYR A 1 110 ? 10.047 4.245 -13.682 1.00 90.69 110 TYR A N 1
ATOM 862 C CA . TYR A 1 110 ? 9.051 3.687 -12.780 1.00 90.69 110 TYR A CA 1
ATOM 863 C C . TYR A 1 110 ? 9.330 2.219 -12.444 1.00 90.69 110 TYR A C 1
ATOM 865 O O . TYR A 1 110 ? 9.804 1.431 -13.261 1.00 90.69 110 TYR A O 1
ATOM 873 N N . GLY A 1 111 ? 9.034 1.854 -11.199 1.00 91.19 111 GLY A N 1
ATOM 874 C CA . GLY A 1 111 ? 9.165 0.492 -10.694 1.00 91.19 111 GLY A CA 1
ATOM 875 C C . GLY A 1 111 ? 7.952 -0.376 -11.027 1.00 91.19 111 GLY A C 1
ATOM 876 O O . GLY A 1 111 ? 7.035 0.024 -11.750 1.00 91.19 111 GLY A O 1
ATOM 877 N N . SER A 1 112 ? 7.905 -1.583 -10.461 1.00 92.25 112 SER A N 1
ATOM 878 C CA . SER A 1 112 ? 6.818 -2.531 -10.742 1.00 92.25 112 SER A CA 1
ATOM 879 C C . SER A 1 112 ? 5.435 -2.075 -10.254 1.00 92.25 112 SER A C 1
ATOM 881 O O . SER A 1 112 ? 4.424 -2.623 -10.708 1.00 92.25 112 SER A O 1
ATOM 883 N N . ALA A 1 113 ? 5.362 -1.038 -9.410 1.00 91.38 113 ALA A N 1
ATOM 884 C CA . ALA A 1 113 ? 4.114 -0.366 -9.060 1.00 91.38 113 ALA A CA 1
ATOM 885 C C . ALA A 1 113 ? 3.377 0.173 -10.294 1.00 91.38 113 ALA A C 1
ATOM 887 O O . ALA A 1 113 ? 2.154 0.051 -10.358 1.00 91.38 113 ALA A O 1
ATOM 888 N N . PHE A 1 114 ? 4.096 0.659 -11.310 1.00 92.06 114 PHE A N 1
ATOM 889 C CA . PHE A 1 114 ? 3.491 1.207 -12.523 1.00 92.06 114 PHE A CA 1
ATOM 890 C C . PHE A 1 114 ? 2.519 0.213 -13.162 1.00 92.06 114 PHE A C 1
ATOM 892 O O . PHE A 1 114 ? 1.336 0.504 -13.325 1.00 92.06 114 PHE A O 1
ATOM 899 N N . HIS A 1 115 ? 2.979 -1.011 -13.429 1.00 91.50 115 HIS A N 1
ATOM 900 C CA . HIS A 1 115 ? 2.129 -2.054 -14.004 1.00 91.50 115 HIS A CA 1
ATOM 901 C C . HIS A 1 115 ? 1.115 -2.618 -13.001 1.00 91.50 115 HIS A C 1
ATOM 903 O O . HIS A 1 115 ? 0.012 -2.996 -13.399 1.00 91.50 115 HIS A O 1
ATOM 909 N N . ALA A 1 116 ? 1.454 -2.672 -11.708 1.00 90.94 116 ALA A N 1
ATOM 910 C CA . ALA A 1 116 ? 0.547 -3.188 -10.683 1.00 90.94 116 ALA A CA 1
ATOM 911 C C . ALA A 1 116 ? -0.728 -2.337 -10.541 1.00 90.94 116 ALA A C 1
ATOM 913 O O . ALA A 1 116 ? -1.798 -2.890 -10.277 1.00 90.94 116 ALA A O 1
ATOM 914 N N . PHE A 1 117 ? -0.630 -1.023 -10.758 1.00 90.81 117 PHE A N 1
ATOM 915 C CA . PHE A 1 117 ? -1.748 -0.079 -10.660 1.00 90.81 117 PHE A CA 1
ATOM 916 C C . PHE A 1 117 ? -2.376 0.294 -12.014 1.00 90.81 117 PHE A C 1
ATOM 918 O O . PHE A 1 117 ? -3.110 1.271 -12.104 1.00 90.81 117 PHE A O 1
ATOM 925 N N . GLY A 1 118 ? -2.157 -0.518 -13.054 1.00 89.31 118 GLY A N 1
ATOM 926 C CA . GLY A 1 118 ? -2.836 -0.374 -14.349 1.00 89.31 118 GLY A CA 1
ATOM 927 C C . GLY A 1 118 ? -2.026 0.326 -15.442 1.00 89.31 118 GLY A C 1
ATOM 928 O O . GLY A 1 118 ? -2.512 0.422 -16.566 1.00 89.31 118 GLY A O 1
ATOM 929 N N . GLY A 1 119 ? -0.788 0.742 -15.159 1.00 88.75 119 GLY A N 1
ATOM 930 C CA . GLY A 1 119 ? 0.074 1.451 -16.107 1.00 88.75 119 GLY A CA 1
ATOM 931 C C . GLY A 1 119 ? -0.442 2.851 -16.443 1.00 88.75 119 GLY A C 1
ATOM 932 O O . GLY A 1 119 ? -1.299 3.396 -15.745 1.00 88.75 119 GLY A O 1
ATOM 933 N N . GLY A 1 120 ? 0.089 3.441 -17.516 1.00 89.50 120 GLY A N 1
ATOM 934 C CA . GLY A 1 120 ? -0.315 4.769 -17.981 1.00 89.50 120 GLY A CA 1
ATOM 935 C C . GLY A 1 120 ? -0.217 5.830 -16.882 1.00 89.50 120 GLY A C 1
ATOM 936 O O . GLY A 1 120 ? 0.713 5.828 -16.082 1.00 89.50 120 GLY A O 1
ATOM 937 N N . GLU A 1 121 ? -1.184 6.740 -16.821 1.00 89.50 121 GLU A N 1
ATOM 938 C CA . GLU A 1 121 ? -1.197 7.820 -15.830 1.00 89.50 121 GLU A CA 1
ATOM 939 C C . GLU A 1 121 ? -1.404 7.318 -14.390 1.00 89.50 121 GLU A C 1
ATOM 941 O O . GLU A 1 121 ? -0.724 7.776 -13.477 1.00 89.50 121 GLU A O 1
ATOM 946 N N . GLU A 1 122 ? -2.272 6.325 -14.179 1.00 90.06 122 GLU A N 1
ATOM 947 C CA . GLU A 1 122 ? -2.562 5.777 -12.845 1.00 90.06 122 GLU A CA 1
ATOM 948 C C . GLU A 1 122 ? -1.355 5.042 -12.250 1.00 90.06 122 GLU A C 1
ATOM 950 O O . GLU A 1 122 ? -1.035 5.197 -11.069 1.00 90.06 122 GLU A O 1
ATOM 955 N N . GLY A 1 123 ? -0.616 4.308 -13.086 1.00 90.31 123 GLY A N 1
ATOM 956 C CA . GLY A 1 123 ? 0.661 3.712 -12.710 1.00 90.31 123 GLY A CA 1
ATOM 957 C C . GLY A 1 123 ? 1.701 4.767 -12.329 1.00 90.31 123 GLY A C 1
ATOM 958 O O . GLY A 1 123 ? 2.357 4.624 -11.295 1.00 90.31 123 GLY A O 1
ATOM 959 N N . LYS A 1 124 ? 1.818 5.850 -13.116 1.00 90.50 124 LYS A N 1
ATOM 960 C CA . LYS A 1 124 ? 2.715 6.981 -12.809 1.00 90.50 124 LYS A CA 1
ATOM 961 C C . LYS A 1 124 ? 2.341 7.593 -11.453 1.00 90.50 124 LYS A C 1
ATOM 963 O O . LYS A 1 124 ? 3.196 7.689 -10.573 1.00 90.50 124 LYS A O 1
ATOM 968 N N . LYS A 1 125 ? 1.062 7.929 -11.248 1.00 89.56 125 LYS A N 1
ATOM 969 C CA . LYS A 1 125 ? 0.528 8.483 -9.989 1.00 89.56 125 LYS A CA 1
ATOM 970 C C . LYS A 1 125 ? 0.830 7.597 -8.789 1.00 89.56 125 LYS A C 1
ATOM 972 O O . LYS A 1 125 ? 1.280 8.096 -7.759 1.00 89.56 125 LYS A O 1
ATOM 977 N N . ALA A 1 126 ? 0.624 6.288 -8.919 1.00 91.44 126 ALA A N 1
ATOM 978 C CA . ALA A 1 126 ? 0.882 5.347 -7.837 1.00 91.44 126 ALA A CA 1
ATOM 979 C C . ALA A 1 126 ? 2.366 5.310 -7.448 1.00 91.44 126 ALA A C 1
ATOM 981 O O . ALA A 1 126 ? 2.694 5.389 -6.264 1.00 91.44 126 ALA A O 1
ATOM 982 N N . CYS A 1 127 ? 3.264 5.240 -8.433 1.00 91.62 127 CYS A N 1
ATOM 983 C CA . CYS A 1 127 ? 4.703 5.311 -8.205 1.00 91.62 127 CYS A CA 1
ATOM 984 C C . CYS A 1 127 ? 5.095 6.600 -7.464 1.00 91.62 127 CYS A C 1
ATOM 986 O O . CYS A 1 127 ? 5.778 6.536 -6.439 1.00 91.62 127 CYS A O 1
ATOM 988 N N . HIS A 1 128 ? 4.608 7.751 -7.938 1.00 90.25 128 HIS A N 1
ATOM 989 C CA . HIS A 1 128 ? 4.843 9.060 -7.318 1.00 90.25 128 HIS A CA 1
ATOM 990 C C . HIS A 1 128 ? 4.348 9.123 -5.874 1.00 90.25 128 HIS A C 1
ATOM 992 O O . HIS A 1 128 ? 5.094 9.513 -4.977 1.00 90.25 128 HIS A O 1
ATOM 998 N N . ALA A 1 129 ? 3.121 8.669 -5.620 1.00 91.75 129 ALA A N 1
ATOM 999 C CA . ALA A 1 129 ? 2.538 8.663 -4.282 1.00 91.75 129 ALA A CA 1
ATOM 1000 C C . ALA A 1 129 ? 3.349 7.805 -3.295 1.00 91.75 129 ALA A C 1
ATOM 1002 O O . ALA A 1 129 ? 3.577 8.213 -2.154 1.00 91.75 129 ALA A O 1
ATOM 1003 N N . ILE A 1 130 ? 3.819 6.628 -3.726 1.00 91.25 130 ILE A N 1
ATOM 1004 C CA . ILE A 1 130 ? 4.634 5.739 -2.882 1.00 91.25 130 ILE A CA 1
ATOM 1005 C C . ILE A 1 130 ? 5.985 6.389 -2.566 1.00 91.25 130 ILE A C 1
ATOM 1007 O O . ILE A 1 130 ? 6.427 6.363 -1.415 1.00 91.25 130 ILE A O 1
ATOM 1011 N N . ALA A 1 131 ? 6.632 6.996 -3.560 1.00 90.31 131 ALA A N 1
ATOM 1012 C CA . ALA A 1 131 ? 7.912 7.659 -3.359 1.00 90.31 131 ALA A CA 1
ATOM 1013 C C . ALA A 1 131 ? 7.786 8.893 -2.438 1.00 90.31 131 ALA A C 1
ATOM 1015 O O . ALA A 1 131 ? 8.591 9.026 -1.509 1.00 90.31 131 ALA A O 1
ATOM 1016 N N . ALA A 1 132 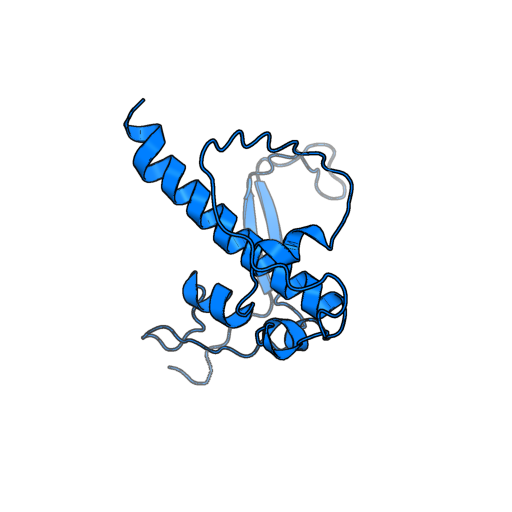? 6.739 9.713 -2.595 1.00 89.56 132 ALA A N 1
ATOM 1017 C CA . ALA A 1 132 ? 6.434 10.824 -1.686 1.00 89.56 132 ALA A CA 1
ATOM 1018 C C . ALA A 1 132 ? 6.226 10.340 -0.246 1.00 89.56 132 ALA A C 1
ATOM 1020 O O . ALA A 1 132 ? 6.788 10.902 0.695 1.00 89.56 132 ALA A O 1
ATOM 1021 N N . LEU A 1 133 ? 5.466 9.255 -0.060 1.00 89.31 133 LEU A N 1
ATOM 1022 C CA . LEU A 1 133 ? 5.241 8.669 1.261 1.00 89.31 133 LEU A CA 1
ATOM 1023 C C . LEU A 1 133 ? 6.559 8.230 1.919 1.00 89.31 133 LEU A C 1
ATOM 1025 O O . LEU A 1 133 ? 6.777 8.488 3.105 1.00 89.31 133 LEU A O 1
ATOM 1029 N N . CYS A 1 134 ? 7.467 7.612 1.158 1.00 88.69 134 CYS A N 1
ATOM 1030 C CA . CYS A 1 134 ? 8.790 7.244 1.664 1.00 88.69 134 CYS A CA 1
ATOM 1031 C C . CYS A 1 134 ? 9.621 8.470 2.076 1.00 88.69 134 CYS A C 1
ATOM 1033 O O . CYS A 1 134 ? 10.316 8.418 3.097 1.00 88.69 134 CYS A O 1
ATOM 1035 N N . GLN A 1 135 ? 9.543 9.574 1.332 1.00 87.31 135 GLN A N 1
ATOM 1036 C CA . GLN A 1 135 ? 10.222 10.820 1.699 1.00 87.31 135 GLN A CA 1
ATOM 1037 C C . GLN A 1 135 ? 9.637 11.421 2.982 1.00 87.31 135 GLN A C 1
ATOM 1039 O O . GLN A 1 135 ? 10.392 11.678 3.920 1.00 87.31 135 GLN A O 1
ATOM 1044 N N . MET A 1 136 ? 8.308 11.536 3.085 1.00 87.38 136 MET A N 1
ATOM 1045 C CA . MET A 1 136 ? 7.636 12.019 4.300 1.00 87.38 136 MET A CA 1
ATOM 1046 C C . MET A 1 136 ? 8.006 11.186 5.531 1.00 87.38 136 MET A C 1
ATOM 1048 O O . MET A 1 136 ? 8.337 11.745 6.572 1.00 87.38 136 MET A O 1
ATOM 1052 N N . SER A 1 137 ? 8.046 9.854 5.402 1.00 84.94 137 SER A N 1
ATOM 1053 C CA . SER A 1 137 ? 8.454 8.979 6.513 1.00 84.94 137 SER A CA 1
ATOM 1054 C C . SER A 1 137 ? 9.906 9.209 6.957 1.00 84.94 137 SER A C 1
ATOM 1056 O O . SER A 1 137 ? 10.234 9.043 8.130 1.00 84.94 137 SER A O 1
ATOM 1058 N N . SER A 1 138 ? 10.775 9.624 6.030 1.00 85.75 138 SER A N 1
ATOM 1059 C CA . SER A 1 138 ? 12.178 9.932 6.326 1.00 85.75 138 SER A CA 1
ATOM 1060 C C . SER A 1 138 ? 12.311 11.272 7.059 1.00 85.75 138 SER A C 1
ATOM 1062 O O . SER A 1 138 ? 13.142 11.398 7.956 1.00 85.75 138 SER A O 1
ATOM 1064 N N . ILE A 1 139 ? 11.466 12.251 6.718 1.00 90.75 139 ILE A N 1
ATOM 1065 C CA . ILE A 1 139 ? 11.376 13.544 7.414 1.00 90.75 139 ILE A CA 1
ATOM 1066 C C . ILE A 1 139 ? 10.857 13.344 8.841 1.00 90.75 139 ILE A C 1
ATOM 1068 O O . ILE A 1 139 ? 11.458 13.857 9.781 1.00 90.75 139 ILE A O 1
ATOM 1072 N N . ASP A 1 140 ? 9.792 12.561 9.017 1.00 89.75 140 ASP A N 1
ATOM 1073 C CA . ASP A 1 140 ? 9.202 12.295 10.335 1.00 89.75 140 ASP A CA 1
ATOM 1074 C C . ASP A 1 140 ? 10.207 11.603 11.272 1.00 89.75 140 ASP A C 1
ATOM 1076 O O . ASP A 1 140 ? 10.396 12.000 12.424 1.00 89.75 140 ASP A O 1
ATOM 1080 N N . ALA A 1 141 ? 10.969 10.643 10.734 1.00 88.38 141 ALA A N 1
ATOM 1081 C CA . ALA A 1 141 ? 12.073 10.022 11.456 1.00 88.38 141 ALA A CA 1
ATOM 1082 C C . ALA A 1 141 ? 13.166 11.033 11.847 1.00 88.38 141 ALA A C 1
ATOM 1084 O O . ALA A 1 141 ? 13.716 10.936 12.945 1.00 88.38 141 ALA A O 1
ATOM 1085 N N . LEU A 1 142 ? 13.491 12.002 10.987 1.00 91.12 142 LEU A N 1
ATOM 1086 C CA . LEU A 1 142 ? 14.478 13.038 11.298 1.00 91.12 142 LEU A CA 1
ATOM 1087 C C . LEU A 1 142 ? 13.982 13.960 12.418 1.00 91.12 142 LEU A C 1
ATOM 1089 O O . LEU A 1 142 ? 14.711 14.219 13.378 1.00 91.12 142 LEU A O 1
ATOM 1093 N N . ILE A 1 143 ? 12.732 14.413 12.328 1.00 92.06 143 ILE A N 1
ATOM 1094 C CA . ILE A 1 143 ? 12.118 15.289 13.330 1.00 92.06 143 ILE A CA 1
ATOM 1095 C C . ILE A 1 143 ? 12.068 14.579 14.686 1.00 92.06 143 ILE A C 1
ATOM 1097 O O . ILE A 1 143 ? 12.540 15.127 15.684 1.00 92.06 143 ILE A O 1
ATOM 1101 N N . SER A 1 144 ? 11.561 13.345 14.713 1.00 92.19 144 SER A N 1
ATOM 1102 C CA . SER A 1 144 ? 11.381 12.588 15.952 1.00 92.19 144 SER A CA 1
ATOM 1103 C C . SER A 1 144 ? 12.695 12.195 16.627 1.00 92.19 144 SER A C 1
ATOM 1105 O O . SER A 1 144 ? 12.733 12.143 17.854 1.00 92.19 144 SER A O 1
ATOM 1107 N N . ASN A 1 145 ? 13.748 11.879 15.865 1.00 91.44 145 ASN A N 1
ATOM 1108 C CA . ASN A 1 145 ? 15.000 11.369 16.437 1.00 91.44 145 ASN A CA 1
ATOM 1109 C C . ASN A 1 145 ? 16.047 12.453 16.700 1.00 91.44 145 ASN A C 1
ATOM 1111 O O . ASN A 1 145 ? 16.892 12.264 17.571 1.00 91.44 145 ASN A O 1
ATOM 1115 N N . PHE A 1 146 ? 16.028 13.558 15.951 1.00 91.50 146 PHE A N 1
ATOM 1116 C CA . PHE A 1 146 ? 17.078 14.575 16.040 1.00 91.50 146 PHE A CA 1
ATOM 1117 C C . PHE A 1 146 ? 16.565 15.921 16.531 1.00 91.50 146 PHE A C 1
ATOM 1119 O O . PHE A 1 146 ? 17.230 16.540 17.350 1.00 91.50 146 PHE A O 1
ATOM 1126 N N . ILE A 1 147 ? 15.410 16.385 16.052 1.00 89.75 147 ILE A N 1
ATOM 1127 C CA . ILE A 1 147 ? 14.954 17.751 16.341 1.00 89.75 147 ILE A CA 1
ATOM 1128 C C . ILE A 1 147 ? 14.227 17.823 17.682 1.00 89.75 147 ILE A C 1
ATOM 1130 O O . ILE A 1 147 ? 14.630 18.602 18.54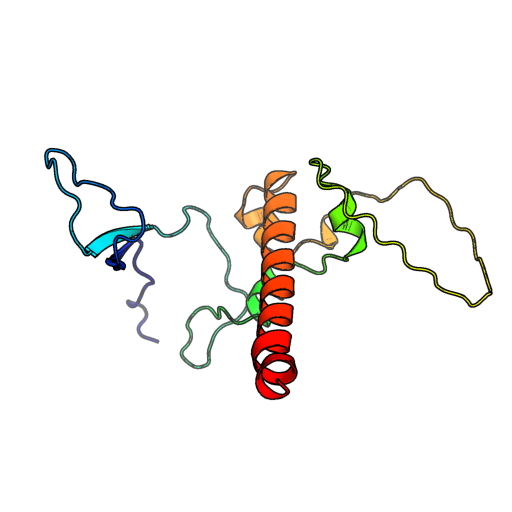0 1.00 89.75 147 ILE A O 1
ATOM 1134 N N . LEU A 1 148 ? 13.196 16.996 17.885 1.00 88.62 148 LEU A N 1
ATOM 1135 C CA . LEU A 1 148 ? 12.407 17.018 19.123 1.00 88.62 148 LEU A CA 1
ATOM 1136 C C . LEU A 1 148 ? 13.241 16.735 20.385 1.00 88.62 148 LEU A C 1
ATOM 1138 O O . LEU A 1 148 ? 13.017 17.414 21.379 1.00 88.62 148 LEU A O 1
ATOM 1142 N N . PRO A 1 149 ? 14.220 15.805 20.389 1.00 91.62 149 PRO A N 1
ATOM 1143 C CA . PRO A 1 149 ? 15.029 15.557 21.586 1.00 91.62 149 PRO A CA 1
ATOM 1144 C C . PRO A 1 149 ? 15.971 16.703 21.985 1.00 91.62 149 PRO A C 1
ATOM 1146 O O . PRO A 1 149 ? 16.534 16.658 23.076 1.00 91.62 149 PRO A O 1
ATOM 1149 N N . LEU A 1 150 ? 16.193 17.691 21.109 1.00 87.50 150 LEU A N 1
ATOM 1150 C CA . LEU A 1 150 ? 17.032 18.863 21.390 1.00 87.50 150 LEU A CA 1
ATOM 1151 C C . LEU A 1 150 ? 16.243 20.045 21.982 1.00 87.50 150 LEU A C 1
ATOM 1153 O O . LEU A 1 150 ? 16.854 21.068 22.298 1.00 87.50 150 LEU A O 1
ATOM 1157 N N . GLN A 1 151 ? 14.917 19.921 22.100 1.00 72.50 151 GLN A N 1
ATOM 1158 C CA . GLN A 1 151 ? 14.005 20.935 22.640 1.00 72.50 151 GLN A CA 1
ATOM 1159 C C . GLN A 1 151 ? 13.612 20.611 24.083 1.00 72.50 151 GLN A C 1
ATOM 1161 O O . GLN A 1 151 ? 13.516 21.576 24.874 1.00 72.50 151 GLN A O 1
#

pLDDT: mean 76.86, std 20.58, range [28.19, 95.81]

Foldseek 3Di:
DPPPDDDDQKDKDKAAPPVQDCDVPDPGRDRIDIDMDGDPPFPQDAPDADPVGHRDPDLVRLDQQLFQDDPVVVVPPDDDDDPPPPDPDDDDDDDPDDDDDDPDPPVVRGHNQCVRQPHDPRSNVRSVVSVVVSVVVVVVCCCVPPPVVVD

Organism: NCBI:txid210225